Protein AF-A0A4R3LGH6-F1 (afdb_monomer_lite)

Organism: NCBI:txid1179467

Foldseek 3Di:
DDDDDPPDPPPDDDDDDDDDDDDDDPFDKDKAFAQAADPVLLCVLCVVVVWDWDDDPFWIWTDDDQKIWIWGQDPPRHTMIMITGPDDPVRVVVVRVSSVVSSVVSVQVVVVVCCQVCQVVVQWDFPDWDQDPVRHIDTDTDRDDPDD

Radius of gyration: 21.58 Å; chains: 1; bounding box: 59×53×56 Å

Sequence (148 aa):
MSIELALIPVAIAVASALSTKTTDYSTNSHQIQTQIRNKELLQKTLVQLGCQSIATSDEVSLSVDATQIIFTTDEEQGFTALFTGDISQSQAENFVNNLHEEYFRVVQEQVYLRLKQQAPNHGLFLESETVQEDQSVLLTFSIGKEGY

Structure (mmCIF, N/CA/C/O backbone):
data_AF-A0A4R3LGH6-F1
#
_entry.id   AF-A0A4R3LGH6-F1
#
loop_
_atom_site.group_PDB
_atom_site.id
_atom_site.type_symbol
_atom_site.label_atom_id
_atom_site.label_alt_id
_atom_site.label_comp_id
_atom_site.label_asym_id
_atom_site.label_entity_id
_atom_site.label_seq_id
_atom_site.pdbx_PDB_ins_code
_atom_site.Cartn_x
_atom_site.Cartn_y
_atom_site.Cartn_z
_atom_site.occupancy
_atom_site.B_iso_or_equiv
_atom_site.auth_seq_id
_atom_site.auth_comp_id
_atom_site.auth_asym_id
_atom_site.auth_atom_id
_atom_site.pdbx_PDB_model_num
ATOM 1 N N . MET A 1 1 ? 13.421 -38.985 -24.907 1.00 50.78 1 MET A N 1
ATOM 2 C CA . MET A 1 1 ? 13.654 -37.564 -25.229 1.00 50.78 1 MET A CA 1
ATOM 3 C C . MET A 1 1 ? 13.670 -36.842 -23.897 1.00 50.78 1 MET A C 1
ATOM 5 O O . MET A 1 1 ? 12.652 -36.858 -23.217 1.00 50.78 1 MET A O 1
ATOM 9 N N . SER A 1 2 ? 14.845 -36.403 -23.456 1.00 48.50 2 SER A N 1
ATOM 10 C CA . SER A 1 2 ? 15.066 -35.871 -22.108 1.00 48.50 2 SER A CA 1
ATOM 11 C C . SER A 1 2 ? 14.719 -34.386 -22.056 1.00 48.50 2 SER A C 1
ATOM 13 O O . SER A 1 2 ? 14.961 -33.658 -23.011 1.00 48.50 2 SER A O 1
ATOM 15 N N . ILE A 1 3 ? 14.120 -33.971 -20.949 1.00 47.38 3 ILE A N 1
ATOM 16 C CA . ILE A 1 3 ? 13.691 -32.603 -20.652 1.00 47.38 3 ILE A CA 1
ATOM 17 C C . ILE A 1 3 ? 14.903 -31.839 -20.104 1.00 47.38 3 ILE A C 1
ATOM 19 O O . ILE A 1 3 ? 15.455 -32.241 -19.081 1.00 47.38 3 ILE A O 1
ATOM 23 N N . GLU A 1 4 ? 15.326 -30.767 -20.772 1.00 53.00 4 GLU A N 1
ATOM 24 C CA . GLU A 1 4 ? 16.311 -29.822 -20.237 1.00 53.00 4 GLU A CA 1
ATOM 25 C C . GLU A 1 4 ? 15.587 -28.813 -19.337 1.00 53.00 4 GLU A C 1
ATOM 27 O O . GLU A 1 4 ? 14.887 -27.923 -19.816 1.00 53.00 4 GLU A O 1
ATOM 32 N N . LEU A 1 5 ? 15.738 -28.950 -18.018 1.00 49.16 5 LEU A N 1
ATOM 33 C CA . LEU A 1 5 ? 15.493 -27.838 -17.103 1.00 49.16 5 LEU A CA 1
ATOM 34 C C . LEU A 1 5 ? 16.781 -27.018 -17.009 1.00 49.16 5 LEU A C 1
ATOM 36 O O . LEU A 1 5 ? 17.755 -27.454 -16.394 1.00 49.16 5 LEU A O 1
ATOM 40 N N . ALA A 1 6 ? 16.776 -25.820 -17.592 1.00 46.81 6 ALA A N 1
ATOM 41 C CA . ALA A 1 6 ? 17.782 -24.808 -17.305 1.00 46.81 6 ALA A CA 1
ATOM 42 C C . ALA A 1 6 ? 17.574 -24.310 -15.865 1.00 46.81 6 ALA A C 1
ATOM 44 O O . ALA A 1 6 ? 16.731 -23.459 -15.586 1.00 46.81 6 ALA A O 1
ATOM 45 N N . LEU A 1 7 ? 18.317 -24.902 -14.934 1.00 47.66 7 LEU A N 1
ATOM 46 C CA . LEU A 1 7 ? 18.395 -24.478 -13.544 1.00 47.66 7 LEU A CA 1
ATOM 47 C C . LEU A 1 7 ? 19.210 -23.178 -13.493 1.00 47.66 7 LEU A C 1
ATOM 49 O O . LEU A 1 7 ? 20.437 -23.229 -13.471 1.00 47.66 7 LEU A O 1
ATOM 53 N N . ILE A 1 8 ? 18.557 -22.015 -13.519 1.00 54.72 8 ILE A N 1
ATOM 54 C CA . ILE A 1 8 ? 19.241 -20.744 -13.248 1.00 54.72 8 ILE A CA 1
ATOM 55 C C . ILE A 1 8 ? 19.302 -20.577 -11.724 1.00 54.72 8 ILE A C 1
ATOM 57 O O . ILE A 1 8 ? 18.254 -20.408 -11.097 1.00 54.72 8 ILE A O 1
ATOM 61 N N . PRO A 1 9 ? 20.489 -20.610 -11.093 1.00 42.41 9 PRO A N 1
ATOM 62 C CA . PRO A 1 9 ? 20.620 -20.290 -9.684 1.00 42.41 9 PRO A CA 1
ATOM 63 C C . PRO A 1 9 ? 20.656 -18.767 -9.561 1.00 42.41 9 PRO A C 1
ATOM 65 O O . PRO A 1 9 ? 21.696 -18.144 -9.767 1.00 42.41 9 PRO A O 1
ATOM 68 N N . VAL A 1 10 ? 19.522 -18.146 -9.243 1.00 44.75 10 VAL A N 1
ATOM 69 C CA . VAL A 1 10 ? 19.504 -16.730 -8.859 1.00 44.75 10 VAL A CA 1
ATOM 70 C C . VAL A 1 10 ? 19.924 -16.647 -7.393 1.00 44.75 10 VAL A C 1
ATOM 72 O O . VAL A 1 10 ? 19.106 -16.677 -6.479 1.00 44.75 10 VAL A O 1
ATOM 75 N N . ALA A 1 11 ? 21.235 -16.622 -7.167 1.00 45.44 11 ALA A N 1
ATOM 76 C CA . ALA A 1 11 ? 21.815 -16.248 -5.887 1.00 45.44 11 ALA A CA 1
ATOM 77 C C . ALA A 1 11 ? 21.943 -14.718 -5.858 1.00 45.44 11 ALA A C 1
ATOM 79 O O . ALA A 1 11 ? 22.886 -14.166 -6.421 1.00 45.44 11 ALA A O 1
ATOM 80 N N . ILE A 1 12 ? 20.987 -14.026 -5.239 1.00 51.62 12 ILE A N 1
ATOM 81 C CA . ILE A 1 12 ? 21.117 -12.589 -4.963 1.00 51.62 12 ILE A CA 1
ATOM 82 C C . ILE A 1 12 ? 21.806 -12.459 -3.606 1.00 51.62 12 ILE A C 1
ATOM 84 O O . ILE A 1 12 ? 21.241 -12.793 -2.567 1.00 51.62 12 ILE A O 1
ATOM 88 N N . ALA A 1 13 ? 23.067 -12.036 -3.630 1.00 42.41 13 ALA A N 1
ATOM 89 C CA . ALA A 1 13 ? 23.823 -11.703 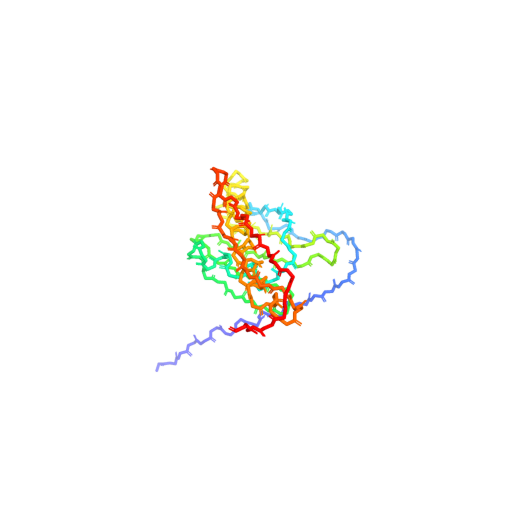-2.433 1.00 42.41 13 ALA A CA 1
ATOM 90 C C . ALA A 1 13 ? 23.517 -10.251 -2.049 1.00 42.41 13 ALA A C 1
ATOM 92 O O . ALA A 1 13 ? 23.904 -9.329 -2.765 1.00 42.41 13 ALA A O 1
ATOM 93 N N . VAL A 1 14 ? 22.835 -10.043 -0.923 1.00 39.38 14 VAL A N 1
ATOM 94 C CA . VAL A 1 14 ? 22.602 -8.701 -0.377 1.00 39.38 14 VAL A CA 1
ATOM 95 C C . VAL A 1 14 ? 23.748 -8.375 0.579 1.00 39.38 14 VAL A C 1
ATOM 97 O O . VAL A 1 14 ? 23.820 -8.909 1.684 1.00 39.38 14 VAL A O 1
ATOM 100 N N . ALA A 1 15 ? 24.681 -7.534 0.134 1.00 40.78 15 ALA A N 1
ATOM 101 C CA . ALA A 1 15 ? 25.727 -6.967 0.978 1.00 40.78 15 ALA A CA 1
ATOM 102 C C . ALA A 1 15 ? 25.386 -5.504 1.289 1.00 40.78 15 ALA A C 1
ATOM 104 O O . ALA A 1 15 ? 25.435 -4.640 0.417 1.00 40.78 15 ALA A O 1
ATOM 105 N N . SER A 1 16 ? 25.043 -5.230 2.545 1.00 44.72 16 SER A N 1
ATOM 106 C CA . SER A 1 16 ? 24.813 -3.888 3.075 1.00 44.72 16 SER A CA 1
ATOM 107 C C . SER A 1 16 ? 26.147 -3.214 3.420 1.00 44.72 16 SER A C 1
ATOM 109 O O . SER A 1 16 ? 26.724 -3.480 4.476 1.00 44.72 16 SER A O 1
ATOM 111 N N . ALA A 1 17 ? 26.647 -2.342 2.543 1.00 38.94 17 ALA A N 1
ATOM 112 C CA . ALA A 1 17 ? 27.637 -1.320 2.886 1.00 38.94 17 ALA A CA 1
ATOM 113 C C . ALA A 1 17 ? 27.622 -0.196 1.837 1.00 38.94 17 ALA A C 1
ATOM 115 O O . ALA A 1 17 ? 27.639 -0.441 0.636 1.00 38.94 17 ALA A O 1
ATOM 116 N N . LEU A 1 18 ? 27.574 1.042 2.320 1.00 44.78 18 LEU A N 1
ATOM 117 C CA . LEU A 1 18 ? 27.495 2.284 1.553 1.00 44.78 18 LEU A CA 1
ATOM 118 C C . LEU A 1 18 ? 28.567 2.415 0.447 1.00 44.78 18 LEU A C 1
ATOM 120 O O . LEU A 1 18 ? 29.732 2.095 0.661 1.00 44.78 18 LEU A O 1
ATOM 124 N N . SER A 1 19 ? 28.167 3.085 -0.641 1.00 39.34 19 SER A N 1
ATOM 125 C CA . SER A 1 19 ? 28.964 3.678 -1.734 1.00 39.34 19 SER A CA 1
ATOM 126 C C . SER A 1 19 ? 29.252 2.855 -2.999 1.00 39.34 19 SER A C 1
ATOM 128 O O . SER A 1 19 ? 29.807 1.764 -2.989 1.00 39.34 19 SER A O 1
ATOM 130 N N . THR A 1 20 ? 29.034 3.559 -4.116 1.00 39.34 20 THR A N 1
ATOM 131 C CA . THR A 1 20 ? 29.713 3.443 -5.417 1.00 39.34 20 THR A CA 1
ATOM 132 C C . THR A 1 20 ? 29.419 2.229 -6.307 1.00 39.34 20 THR A C 1
ATOM 134 O O . THR A 1 20 ? 30.016 1.171 -6.183 1.00 39.34 20 THR A O 1
ATOM 137 N N . LYS A 1 21 ? 28.642 2.521 -7.361 1.00 54.19 21 LYS A N 1
ATOM 138 C CA . LYS A 1 21 ? 28.914 2.151 -8.761 1.00 54.19 21 LYS A CA 1
ATOM 139 C C . LYS A 1 21 ? 29.007 0.648 -9.068 1.00 54.19 21 LYS A C 1
ATOM 141 O O . LYS A 1 21 ? 30.087 0.075 -9.116 1.00 54.19 21 LYS A O 1
ATOM 146 N N . THR A 1 22 ? 27.869 0.076 -9.438 1.00 38.31 22 THR A N 1
ATOM 147 C CA . THR A 1 22 ? 27.691 -1.189 -10.172 1.00 38.31 22 THR A CA 1
ATOM 148 C C . THR A 1 22 ? 26.345 -1.048 -10.903 1.00 38.31 22 THR A C 1
ATOM 150 O O . THR A 1 22 ? 25.399 -0.563 -10.304 1.00 38.31 22 THR A O 1
ATOM 153 N N . THR A 1 23 ? 26.116 -1.330 -12.182 1.00 36.72 23 THR A N 1
ATOM 154 C CA . THR A 1 23 ? 26.908 -1.812 -13.319 1.00 36.72 23 THR A CA 1
ATOM 155 C C . THR A 1 23 ? 26.096 -1.398 -14.5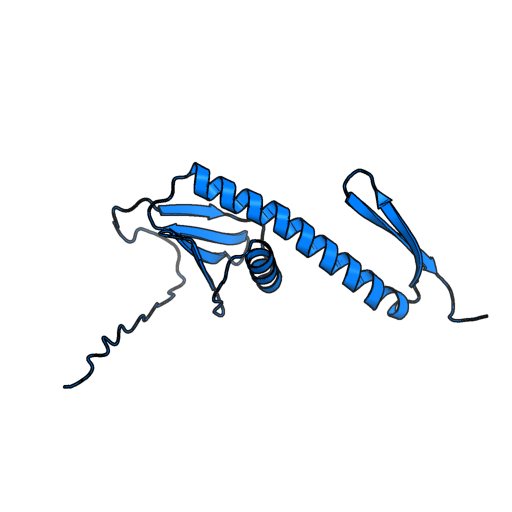57 1.00 36.72 23 THR A C 1
ATOM 157 O O . THR A 1 23 ? 24.870 -1.468 -14.512 1.00 36.72 23 THR A O 1
ATOM 160 N N . ASP A 1 24 ? 26.746 -0.953 -15.632 1.00 39.44 24 ASP A N 1
ATOM 161 C CA . ASP A 1 24 ? 26.098 -0.586 -16.898 1.00 39.44 24 ASP A CA 1
ATOM 162 C C . ASP A 1 24 ? 25.266 -1.750 -17.479 1.00 39.44 24 ASP A C 1
ATOM 164 O O . ASP A 1 24 ? 25.797 -2.636 -18.147 1.00 39.44 24 ASP A O 1
ATOM 168 N N . TYR A 1 25 ? 23.949 -1.718 -17.269 1.00 41.84 25 TYR A N 1
ATOM 169 C CA . TYR A 1 25 ? 22.970 -2.293 -18.187 1.00 41.84 25 TYR A CA 1
ATOM 170 C C . TYR A 1 25 ? 22.309 -1.126 -18.914 1.00 41.84 25 TYR A C 1
ATOM 172 O O . TYR A 1 25 ? 21.543 -0.359 -18.338 1.00 41.84 25 TYR A O 1
ATOM 180 N N . SER A 1 26 ? 22.647 -0.963 -20.190 1.00 42.41 26 SER A N 1
ATOM 181 C CA . SER A 1 26 ? 21.999 -0.018 -21.097 1.00 42.41 26 SER A CA 1
ATOM 182 C C . SER A 1 26 ? 20.570 -0.493 -21.408 1.00 42.41 26 SER A C 1
ATOM 184 O O . SER A 1 26 ? 20.301 -1.071 -22.455 1.00 42.41 26 SER A O 1
ATOM 186 N N . THR A 1 27 ? 19.662 -0.276 -20.459 1.00 56.16 27 THR A N 1
ATOM 187 C CA . THR A 1 27 ? 18.211 -0.497 -20.556 1.00 56.16 27 THR A CA 1
ATOM 188 C C . THR A 1 27 ? 17.553 0.483 -19.591 1.00 56.16 27 THR A C 1
ATOM 190 O O . THR A 1 27 ? 17.957 0.532 -18.434 1.00 56.16 27 THR A O 1
ATOM 193 N N . ASN A 1 28 ? 16.599 1.293 -20.057 1.00 72.44 28 ASN A N 1
ATOM 194 C CA . ASN A 1 28 ? 15.930 2.334 -19.268 1.00 72.44 28 ASN A CA 1
ATOM 195 C C . ASN A 1 28 ? 15.455 1.796 -17.907 1.00 72.44 28 ASN A C 1
ATOM 197 O O . ASN A 1 28 ? 14.490 1.038 -17.835 1.00 72.44 28 ASN A O 1
ATOM 201 N N . SER A 1 29 ? 16.142 2.179 -16.830 1.00 86.00 29 SER A N 1
ATOM 202 C CA . SER A 1 29 ? 15.719 1.881 -15.466 1.00 86.00 29 SER A CA 1
ATOM 203 C C . SER A 1 29 ? 15.381 3.170 -14.732 1.00 86.00 29 SER A C 1
ATOM 205 O O . SER A 1 29 ? 16.143 4.139 -14.796 1.00 86.00 29 SER A O 1
ATOM 207 N N . HIS A 1 30 ? 14.271 3.171 -14.002 1.00 91.88 30 HIS A N 1
ATOM 208 C CA . HIS A 1 30 ? 13.821 4.311 -13.208 1.00 91.88 30 HIS A CA 1
ATOM 209 C C . HIS A 1 30 ? 13.682 3.890 -11.749 1.00 91.88 30 HIS A C 1
ATOM 211 O O . HIS A 1 30 ? 13.114 2.842 -11.460 1.00 91.88 30 HIS A O 1
ATOM 217 N N . GLN A 1 31 ? 14.201 4.699 -10.830 1.00 93.25 31 GLN A N 1
ATOM 218 C CA . GLN A 1 31 ? 14.071 4.472 -9.395 1.00 93.25 31 GLN A CA 1
ATOM 219 C C . GLN A 1 31 ? 13.235 5.596 -8.794 1.00 93.25 31 GLN A C 1
ATOM 221 O O . GLN A 1 31 ? 13.549 6.770 -8.991 1.00 93.25 31 GLN A O 1
ATOM 226 N N . ILE A 1 32 ? 12.167 5.238 -8.082 1.00 93.88 32 ILE A N 1
ATOM 227 C CA . ILE A 1 32 ? 11.233 6.197 -7.492 1.00 93.88 32 ILE A CA 1
ATOM 228 C C . ILE A 1 32 ? 10.994 5.825 -6.033 1.00 93.88 32 ILE A C 1
ATOM 230 O O . ILE A 1 32 ? 10.571 4.714 -5.709 1.00 93.88 32 ILE A O 1
ATOM 234 N N . GLN A 1 33 ? 11.261 6.777 -5.147 1.00 92.38 33 GLN A N 1
ATOM 235 C CA . GLN A 1 33 ? 10.990 6.638 -3.725 1.00 92.38 33 GLN A CA 1
ATOM 236 C C . GLN A 1 33 ? 9.484 6.715 -3.454 1.00 92.38 33 GLN A C 1
ATOM 238 O O . GLN A 1 33 ? 8.790 7.587 -3.979 1.00 92.38 33 GLN A O 1
ATOM 243 N N . THR A 1 34 ? 8.974 5.824 -2.603 1.00 92.06 34 THR A N 1
ATOM 244 C CA . THR A 1 34 ? 7.568 5.829 -2.180 1.00 92.06 34 THR A CA 1
ATOM 245 C C . THR A 1 34 ? 7.434 6.295 -0.728 1.00 92.06 34 THR A C 1
ATOM 247 O O . THR A 1 34 ? 8.395 6.271 0.032 1.00 92.06 34 THR A O 1
ATOM 250 N N . GLN A 1 35 ? 6.224 6.683 -0.317 1.00 89.88 35 GLN A N 1
ATOM 251 C CA . GLN A 1 35 ? 5.900 6.954 1.093 1.00 89.88 35 GLN A CA 1
ATOM 252 C C . GLN A 1 35 ? 5.363 5.710 1.827 1.00 89.88 35 GLN A C 1
ATOM 254 O O . GLN A 1 35 ? 4.888 5.791 2.962 1.00 89.88 35 GLN A O 1
ATOM 259 N N . ILE A 1 36 ? 5.403 4.542 1.180 1.00 91.94 36 ILE A N 1
ATOM 260 C CA . ILE A 1 36 ? 4.830 3.302 1.699 1.00 91.94 36 ILE A CA 1
ATOM 261 C C . ILE A 1 36 ? 5.841 2.647 2.633 1.00 91.94 36 ILE A C 1
ATOM 263 O O . ILE A 1 36 ? 6.993 2.451 2.268 1.00 91.94 36 ILE A O 1
ATOM 267 N N . ARG A 1 37 ? 5.410 2.289 3.845 1.00 91.75 37 ARG A N 1
ATOM 268 C CA . ARG A 1 37 ? 6.283 1.688 4.874 1.00 91.75 37 ARG A CA 1
ATOM 269 C C . ARG A 1 37 ? 5.836 0.303 5.321 1.00 91.75 37 ARG A C 1
ATOM 271 O O . ARG A 1 37 ? 6.628 -0.462 5.856 1.00 91.75 37 ARG A O 1
ATOM 278 N N . ASN A 1 38 ? 4.559 -0.022 5.136 1.00 92.25 38 ASN A N 1
ATOM 279 C CA . ASN A 1 38 ? 4.013 -1.303 5.552 1.00 92.25 38 ASN A CA 1
ATOM 280 C C . ASN A 1 38 ? 3.902 -2.242 4.347 1.00 92.25 38 ASN A C 1
ATOM 282 O O . ASN A 1 38 ? 3.154 -1.982 3.406 1.00 92.25 38 ASN A O 1
ATOM 286 N N . LYS A 1 39 ? 4.635 -3.351 4.412 1.00 92.88 39 LYS A N 1
ATOM 287 C CA . LYS A 1 39 ? 4.710 -4.349 3.347 1.00 92.88 39 LYS A CA 1
ATOM 288 C C . LYS A 1 39 ? 3.385 -5.064 3.075 1.00 92.88 39 LYS A C 1
ATOM 290 O O . LYS A 1 39 ? 3.033 -5.269 1.920 1.00 92.88 39 LYS A O 1
ATOM 295 N N . GLU A 1 40 ? 2.640 -5.428 4.116 1.00 93.44 40 GLU A N 1
ATOM 296 C CA . GLU A 1 40 ? 1.345 -6.100 3.950 1.00 93.44 40 GLU A CA 1
ATOM 297 C C . GLU A 1 40 ? 0.349 -5.185 3.232 1.00 93.44 40 GLU A C 1
ATOM 299 O O . GLU A 1 40 ? -0.379 -5.622 2.340 1.00 93.44 40 GLU A O 1
ATOM 304 N N . LEU A 1 41 ? 0.360 -3.893 3.574 1.00 94.81 41 LEU A N 1
ATOM 305 C CA . LEU A 1 41 ? -0.465 -2.900 2.897 1.00 94.81 41 LEU A CA 1
ATOM 306 C C . LEU A 1 41 ? 0.000 -2.642 1.466 1.00 94.81 41 LEU A C 1
ATOM 308 O O . LEU A 1 41 ? -0.853 -2.531 0.591 1.00 94.81 41 LEU A O 1
ATOM 312 N N . LEU A 1 42 ? 1.311 -2.621 1.198 1.00 95.81 42 LEU A N 1
ATOM 313 C CA . LEU A 1 42 ? 1.837 -2.572 -0.169 1.00 95.81 42 LEU A CA 1
ATOM 314 C C . LEU A 1 42 ? 1.293 -3.739 -1.004 1.00 95.81 42 LEU A C 1
ATOM 316 O O . LEU A 1 42 ? 0.719 -3.519 -2.066 1.00 95.81 42 LEU A O 1
ATOM 320 N N . GLN A 1 43 ? 1.403 -4.972 -0.503 1.00 95.81 43 GLN A N 1
ATOM 321 C CA . GLN A 1 43 ? 0.903 -6.156 -1.207 1.00 95.81 43 GLN A CA 1
ATOM 322 C C . GLN A 1 43 ? -0.612 -6.100 -1.429 1.00 95.81 43 GLN A C 1
ATOM 324 O O . GLN A 1 43 ? -1.075 -6.368 -2.537 1.00 95.81 43 GLN A O 1
ATOM 329 N N . LYS A 1 44 ? -1.389 -5.711 -0.408 1.00 95.75 44 LYS A N 1
ATOM 330 C CA . LYS A 1 44 ? -2.845 -5.547 -0.539 1.00 95.75 44 LYS A CA 1
ATOM 331 C C . LYS A 1 44 ? -3.200 -4.493 -1.592 1.00 95.75 44 LYS A C 1
ATOM 333 O O . LYS A 1 44 ? -4.106 -4.718 -2.388 1.00 95.75 44 LYS A O 1
ATOM 338 N N . THR A 1 45 ? -2.464 -3.384 -1.623 1.00 97.00 45 THR A N 1
ATOM 339 C CA . THR A 1 45 ? -2.649 -2.307 -2.607 1.00 97.00 45 THR A CA 1
ATOM 340 C C . THR A 1 45 ? -2.359 -2.794 -4.024 1.00 97.00 45 THR A C 1
ATOM 342 O O . THR A 1 45 ? -3.163 -2.580 -4.925 1.00 97.00 45 THR A O 1
ATOM 345 N N . LEU A 1 46 ? -1.252 -3.519 -4.221 1.00 96.44 46 LEU A N 1
ATOM 346 C CA . LEU A 1 46 ? -0.909 -4.100 -5.522 1.00 96.44 46 LEU A CA 1
ATOM 347 C C . LEU A 1 46 ? -2.007 -5.050 -6.019 1.00 96.44 46 LEU A C 1
ATOM 349 O O . LEU A 1 46 ? -2.388 -4.979 -7.183 1.00 96.44 46 LEU A O 1
ATOM 353 N N . VAL A 1 47 ? -2.577 -5.874 -5.135 1.00 95.44 47 VAL A N 1
ATOM 354 C CA . VAL A 1 47 ? -3.704 -6.754 -5.483 1.00 95.44 47 VAL A CA 1
ATOM 355 C C . VAL A 1 47 ? -4.951 -5.956 -5.882 1.00 95.44 47 VAL A C 1
ATOM 357 O O . VAL A 1 47 ? -5.613 -6.330 -6.848 1.00 95.44 47 VAL A O 1
ATOM 360 N N . GLN A 1 48 ? -5.269 -4.855 -5.191 1.00 94.31 48 GLN A N 1
ATOM 361 C CA . GLN A 1 48 ? -6.406 -3.991 -5.554 1.00 94.31 48 GLN A CA 1
ATOM 362 C C . GLN A 1 48 ? -6.214 -3.293 -6.906 1.00 94.31 48 GLN A C 1
ATOM 364 O O . GLN A 1 48 ? -7.176 -3.145 -7.656 1.00 94.31 48 GLN A O 1
ATOM 369 N N . LEU A 1 49 ? -4.970 -2.979 -7.269 1.00 94.06 49 LEU A N 1
ATOM 370 C CA . LEU A 1 49 ? -4.594 -2.506 -8.605 1.00 94.06 49 LEU A CA 1
ATOM 371 C C . LEU A 1 49 ? -4.583 -3.612 -9.676 1.00 94.06 49 LEU A C 1
ATOM 373 O O . LEU A 1 49 ? -4.211 -3.359 -10.820 1.00 94.06 49 LEU A O 1
ATOM 377 N N . GLY A 1 50 ? -4.952 -4.848 -9.329 1.00 93.62 50 GLY A N 1
ATOM 378 C CA . GLY A 1 50 ? -4.948 -5.989 -10.247 1.00 93.62 50 GLY A CA 1
ATOM 379 C C . GLY A 1 50 ? -3.559 -6.575 -10.519 1.00 93.62 50 GLY A C 1
ATOM 380 O O . GLY A 1 50 ? -3.412 -7.413 -11.408 1.00 93.62 50 GLY A O 1
ATOM 381 N N . CYS A 1 51 ? -2.540 -6.171 -9.759 1.00 93.38 51 CYS A N 1
ATOM 382 C CA . CYS A 1 51 ? -1.185 -6.692 -9.881 1.00 93.38 51 CYS A CA 1
ATOM 383 C C . CYS A 1 51 ? -0.993 -7.940 -9.009 1.00 93.38 51 CYS A C 1
ATOM 385 O O . CYS A 1 51 ? -1.403 -7.989 -7.848 1.00 93.38 51 CYS A O 1
ATOM 387 N N . GLN A 1 52 ? -0.290 -8.938 -9.542 1.00 91.38 52 GLN A N 1
ATOM 388 C CA . GLN A 1 52 ? 0.194 -10.069 -8.751 1.00 91.38 52 GLN A CA 1
ATOM 389 C C . GLN A 1 52 ? 1.639 -9.806 -8.336 1.00 91.38 52 GLN A C 1
ATOM 391 O O . GLN A 1 52 ? 2.484 -9.524 -9.182 1.00 91.38 52 GLN A O 1
ATOM 396 N N . SER A 1 53 ? 1.914 -9.889 -7.034 1.00 92.88 53 SER A N 1
ATOM 397 C CA . SER A 1 53 ? 3.252 -9.676 -6.480 1.00 92.88 53 SER A CA 1
ATOM 398 C C . SER A 1 53 ? 3.754 -10.897 -5.719 1.00 92.88 53 SER A C 1
ATOM 400 O O . SER A 1 53 ? 2.980 -11.645 -5.117 1.00 92.88 53 SER A O 1
ATOM 402 N N . ILE A 1 54 ? 5.069 -11.081 -5.739 1.00 92.31 54 ILE A N 1
ATOM 403 C CA . ILE A 1 54 ? 5.799 -12.073 -4.955 1.00 92.31 54 ILE A CA 1
ATOM 404 C C . ILE A 1 54 ? 6.581 -11.306 -3.895 1.00 92.31 54 ILE A C 1
ATOM 406 O O . ILE A 1 54 ? 7.259 -10.331 -4.207 1.00 92.31 54 ILE A O 1
ATOM 410 N N . ALA A 1 55 ? 6.497 -11.738 -2.640 1.00 91.88 55 ALA A N 1
ATOM 411 C CA . ALA A 1 55 ? 7.196 -11.084 -1.542 1.00 91.88 55 ALA A CA 1
ATOM 412 C C . ALA A 1 55 ? 8.179 -12.031 -0.849 1.00 91.88 55 ALA A C 1
ATOM 414 O O . ALA A 1 55 ? 7.823 -13.151 -0.482 1.00 91.88 55 ALA A O 1
ATOM 415 N N . THR A 1 56 ? 9.399 -11.547 -0.630 1.00 88.81 56 THR A N 1
ATOM 416 C CA . THR A 1 56 ? 10.444 -12.157 0.216 1.00 88.81 56 THR A CA 1
ATOM 417 C C . THR A 1 56 ? 10.564 -11.356 1.510 1.00 88.81 56 THR A C 1
ATOM 419 O O . THR A 1 56 ? 9.752 -10.467 1.707 1.00 88.81 56 THR A O 1
ATOM 422 N N . SER A 1 57 ? 11.499 -11.629 2.426 1.00 82.25 57 SER A N 1
ATOM 423 C CA . SER A 1 57 ? 11.666 -10.819 3.652 1.00 82.25 57 SER A CA 1
ATOM 424 C C . SER A 1 57 ? 11.775 -9.321 3.353 1.00 82.25 57 SER A C 1
ATOM 426 O O . SER A 1 57 ? 11.022 -8.540 3.939 1.00 82.25 57 SER A O 1
ATOM 428 N N . ASP A 1 58 ? 12.602 -8.969 2.370 1.00 83.62 58 ASP A N 1
ATOM 429 C CA . ASP A 1 58 ? 13.104 -7.604 2.173 1.00 83.62 58 ASP A CA 1
ATOM 430 C C . ASP A 1 58 ? 12.573 -6.934 0.897 1.00 83.62 58 ASP A C 1
ATOM 432 O O . ASP A 1 58 ? 12.749 -5.730 0.704 1.00 83.62 58 ASP A O 1
ATOM 436 N N . GLU A 1 59 ? 11.889 -7.699 0.038 1.00 90.81 59 GLU A N 1
ATOM 437 C CA . GLU A 1 59 ? 11.462 -7.233 -1.278 1.00 90.81 59 GLU A CA 1
ATOM 438 C C . GLU A 1 59 ? 10.026 -7.640 -1.620 1.00 90.81 59 GLU A C 1
ATOM 440 O O . GLU A 1 59 ? 9.509 -8.677 -1.186 1.00 90.81 59 GLU A O 1
ATOM 445 N N . VAL A 1 60 ? 9.388 -6.821 -2.456 1.00 94.88 60 VAL A N 1
ATOM 446 C CA . VAL A 1 60 ? 8.138 -7.146 -3.148 1.00 94.88 60 VAL A CA 1
ATOM 447 C C . VAL A 1 60 ? 8.365 -6.930 -4.637 1.00 94.88 60 VAL A C 1
ATOM 449 O O . VAL A 1 60 ? 8.640 -5.815 -5.062 1.00 94.88 60 VAL A O 1
ATOM 452 N N . SER A 1 61 ? 8.258 -7.981 -5.441 1.00 95.56 61 SER A N 1
ATOM 453 C CA . SER A 1 61 ? 8.463 -7.918 -6.887 1.00 95.56 61 SER A CA 1
ATOM 454 C C . SER A 1 61 ? 7.182 -8.230 -7.647 1.00 95.56 61 SER A C 1
ATOM 456 O O . SER A 1 61 ? 6.335 -9.006 -7.200 1.00 95.56 61 SER A O 1
ATOM 458 N N . LEU A 1 62 ? 7.033 -7.608 -8.809 1.00 94.62 62 LEU A N 1
ATOM 459 C CA . LEU A 1 62 ? 5.961 -7.881 -9.753 1.00 94.62 62 LEU A CA 1
ATOM 460 C C . LEU A 1 62 ? 6.440 -7.643 -11.183 1.00 94.62 62 LEU A C 1
ATOM 462 O O . LEU A 1 62 ? 7.451 -6.983 -11.430 1.00 94.62 62 LEU A O 1
ATOM 466 N N . SER A 1 63 ? 5.674 -8.166 -12.132 1.00 91.81 63 SER A N 1
ATOM 467 C CA . SER A 1 63 ? 5.860 -7.888 -13.548 1.00 91.81 63 SER A CA 1
ATOM 468 C C . SER A 1 63 ? 4.541 -7.421 -14.140 1.00 91.81 63 SER A C 1
ATOM 470 O O . SER A 1 63 ? 3.495 -8.021 -13.887 1.00 91.81 63 SER A O 1
ATOM 472 N N . VAL A 1 64 ? 4.607 -6.336 -14.903 1.00 87.00 64 VAL A N 1
ATOM 473 C CA . VAL A 1 64 ? 3.487 -5.770 -15.652 1.00 87.00 64 VAL A CA 1
ATOM 474 C C . VAL A 1 64 ? 3.956 -5.656 -17.095 1.00 87.00 64 VAL A C 1
ATOM 476 O O . VAL A 1 64 ? 4.915 -4.940 -17.375 1.00 87.00 64 VAL A O 1
ATOM 479 N N . ASP A 1 65 ? 3.330 -6.410 -17.996 1.00 86.62 65 ASP A N 1
ATOM 480 C CA . ASP A 1 65 ? 3.743 -6.535 -19.398 1.00 86.62 65 ASP A CA 1
ATOM 481 C C . ASP A 1 65 ? 5.244 -6.869 -19.553 1.00 86.62 65 ASP A C 1
ATOM 483 O O . ASP A 1 65 ? 5.694 -7.929 -19.121 1.00 86.62 65 ASP A O 1
ATOM 487 N N . ALA A 1 66 ? 6.025 -5.976 -20.172 1.00 85.25 66 ALA A N 1
ATOM 488 C CA . ALA A 1 66 ? 7.473 -6.106 -20.365 1.00 85.25 66 ALA A CA 1
ATOM 489 C C . ALA A 1 66 ? 8.299 -5.353 -19.301 1.00 85.25 66 ALA A C 1
ATOM 491 O O . ALA A 1 66 ? 9.515 -5.207 -19.446 1.00 85.25 66 ALA A O 1
ATOM 492 N N . THR A 1 67 ? 7.652 -4.855 -18.246 1.00 89.62 67 THR A N 1
ATOM 493 C CA . THR A 1 67 ? 8.288 -4.124 -17.150 1.00 89.62 67 THR A CA 1
ATOM 494 C C . THR A 1 67 ? 8.375 -4.999 -15.905 1.00 89.62 67 THR A C 1
ATOM 496 O O . THR A 1 67 ? 7.403 -5.624 -15.470 1.00 89.62 67 THR A O 1
ATOM 499 N N . GLN A 1 68 ? 9.558 -5.020 -15.301 1.00 93.94 68 GLN A N 1
ATOM 500 C CA . GLN A 1 68 ? 9.789 -5.570 -13.973 1.00 93.94 68 GLN A CA 1
ATOM 501 C C . GLN A 1 68 ? 9.828 -4.435 -12.959 1.00 93.94 68 GLN A C 1
ATOM 503 O O . GLN A 1 68 ? 10.469 -3.408 -13.192 1.00 93.94 68 GLN A O 1
ATOM 508 N N . ILE A 1 69 ? 9.138 -4.630 -11.838 1.00 95.44 69 ILE A N 1
ATOM 509 C CA . ILE A 1 69 ? 9.078 -3.669 -10.742 1.00 95.44 69 ILE A CA 1
ATOM 510 C C . ILE A 1 69 ? 9.497 -4.393 -9.470 1.00 95.44 69 ILE A C 1
ATOM 512 O O . ILE A 1 69 ? 8.932 -5.433 -9.122 1.00 95.44 69 ILE A O 1
ATOM 516 N N . ILE A 1 70 ? 10.488 -3.845 -8.777 1.00 95.81 70 ILE A N 1
ATOM 517 C CA . ILE A 1 70 ? 10.988 -4.380 -7.512 1.00 95.81 70 ILE A CA 1
ATOM 518 C C . ILE A 1 70 ? 10.904 -3.273 -6.471 1.00 95.81 70 ILE A C 1
ATOM 520 O O . ILE A 1 70 ? 11.487 -2.207 -6.641 1.00 95.81 70 ILE A O 1
ATOM 524 N N . PHE A 1 71 ? 10.174 -3.530 -5.394 1.00 95.62 71 PHE A N 1
ATOM 525 C CA . PHE A 1 71 ? 10.140 -2.686 -4.214 1.00 95.62 71 PHE A CA 1
ATOM 526 C C . PHE A 1 71 ? 11.119 -3.227 -3.182 1.00 95.62 71 PHE A C 1
ATOM 528 O O . PHE A 1 71 ? 10.953 -4.354 -2.715 1.00 95.62 71 PHE A O 1
ATOM 535 N N . THR A 1 72 ? 12.092 -2.412 -2.794 1.00 93.38 72 THR A N 1
ATOM 536 C CA . THR A 1 72 ? 13.054 -2.724 -1.732 1.00 93.38 72 THR A CA 1
ATOM 537 C C . THR A 1 72 ? 12.825 -1.810 -0.534 1.00 93.38 72 THR A C 1
ATOM 539 O O . THR A 1 72 ? 12.515 -0.627 -0.696 1.00 93.38 72 THR A O 1
ATOM 542 N N . THR A 1 73 ? 12.929 -2.357 0.677 1.00 86.12 73 THR A N 1
ATOM 543 C CA . THR A 1 73 ? 12.865 -1.555 1.907 1.00 86.12 73 THR A CA 1
ATOM 544 C C . THR A 1 73 ? 14.125 -0.708 2.055 1.00 86.12 73 THR A C 1
ATOM 546 O O . THR A 1 73 ? 15.237 -1.230 2.034 1.00 86.12 73 THR A O 1
ATOM 549 N N . ASP A 1 74 ? 13.938 0.588 2.280 1.00 77.38 74 ASP A N 1
ATOM 550 C CA . ASP A 1 74 ? 14.918 1.471 2.904 1.00 77.38 74 ASP A CA 1
ATOM 551 C C . ASP A 1 74 ? 14.529 1.627 4.386 1.00 77.38 74 ASP A C 1
ATOM 553 O O . ASP A 1 74 ? 13.399 2.029 4.693 1.00 77.38 74 ASP A O 1
ATOM 557 N N . GLU A 1 75 ? 15.435 1.261 5.303 1.00 61.50 75 GLU A N 1
ATOM 558 C CA . GLU A 1 75 ? 15.164 1.164 6.748 1.00 61.50 75 GLU A CA 1
ATOM 559 C C . GLU A 1 75 ? 14.618 2.463 7.370 1.00 61.50 75 GLU A C 1
ATOM 561 O O . GLU A 1 75 ? 13.896 2.406 8.368 1.00 61.50 75 GLU A O 1
ATOM 566 N N . GLU A 1 76 ? 14.880 3.631 6.774 1.00 67.12 76 GLU A N 1
ATOM 567 C CA . GLU A 1 76 ? 14.389 4.916 7.292 1.00 67.12 76 GLU A CA 1
ATOM 568 C C . GLU A 1 76 ? 13.265 5.527 6.445 1.00 67.12 76 GLU A C 1
ATOM 570 O O . GLU A 1 76 ? 12.407 6.268 6.957 1.00 67.12 76 GLU A O 1
ATOM 575 N N . GLN A 1 77 ? 13.247 5.218 5.148 1.00 72.00 77 GLN A N 1
ATOM 576 C CA . GLN A 1 77 ? 12.516 6.008 4.159 1.00 72.00 77 GLN A CA 1
ATOM 577 C C . GLN A 1 77 ? 11.314 5.303 3.520 1.00 72.00 77 GLN A C 1
ATOM 579 O O . GLN A 1 77 ? 10.542 5.958 2.820 1.00 72.00 77 GLN A O 1
ATOM 584 N N . GLY A 1 78 ? 11.087 4.023 3.828 1.00 87.00 78 GLY A N 1
ATOM 585 C CA . GLY A 1 78 ? 10.009 3.227 3.238 1.00 87.00 78 GLY A CA 1
ATOM 586 C C . GLY A 1 78 ? 10.466 2.474 1.990 1.00 87.00 78 GLY A C 1
ATOM 587 O O . GLY A 1 78 ? 11.653 2.253 1.783 1.00 87.00 78 GLY A O 1
ATOM 588 N N . PHE A 1 79 ? 9.527 2.030 1.161 1.00 92.88 79 PHE A N 1
ATOM 589 C CA . PHE A 1 79 ? 9.852 1.269 -0.039 1.00 92.88 79 PHE A CA 1
ATOM 590 C C . PHE A 1 79 ? 10.359 2.173 -1.163 1.00 92.88 79 PHE A C 1
ATOM 592 O O . PHE A 1 79 ? 9.786 3.231 -1.438 1.00 92.88 79 PHE A O 1
ATOM 599 N N . THR A 1 80 ? 11.373 1.706 -1.881 1.00 94.38 80 THR A N 1
ATOM 600 C CA . THR A 1 80 ? 11.817 2.297 -3.143 1.00 94.38 80 THR A CA 1
ATOM 601 C C . THR A 1 80 ? 11.486 1.361 -4.295 1.00 94.38 80 THR A C 1
ATOM 603 O O . THR A 1 80 ? 11.792 0.175 -4.232 1.00 94.38 80 THR A O 1
ATOM 606 N N . ALA A 1 81 ? 10.847 1.888 -5.339 1.00 94.94 81 ALA A N 1
ATOM 607 C CA . ALA A 1 81 ? 10.465 1.137 -6.526 1.00 94.94 81 ALA A CA 1
ATOM 608 C C . ALA A 1 81 ? 11.541 1.268 -7.610 1.00 94.94 81 ALA A C 1
ATOM 610 O O . ALA A 1 81 ? 11.833 2.373 -8.068 1.00 94.94 81 ALA A O 1
ATOM 611 N N . LEU A 1 82 ? 12.108 0.141 -8.032 1.00 95.25 82 LEU A N 1
ATOM 612 C CA . LEU A 1 82 ? 12.987 0.024 -9.188 1.00 95.25 82 LEU A CA 1
ATOM 613 C C . LEU A 1 82 ? 12.198 -0.548 -10.366 1.00 95.25 82 LEU A C 1
ATOM 615 O O . LEU A 1 82 ? 11.721 -1.679 -10.311 1.00 95.25 82 LEU A O 1
ATOM 619 N N . PHE A 1 83 ? 12.105 0.227 -11.440 1.00 94.56 83 PHE A N 1
ATOM 620 C CA . PHE A 1 83 ? 11.477 -0.145 -12.700 1.00 94.56 83 PHE A CA 1
ATOM 621 C C . PHE A 1 83 ? 12.557 -0.503 -13.716 1.00 94.56 83 PHE A C 1
ATOM 623 O O . PHE A 1 83 ? 13.491 0.272 -13.912 1.00 94.56 83 PHE A O 1
ATOM 630 N N . THR A 1 84 ? 12.427 -1.654 -14.373 1.00 92.69 84 THR A N 1
ATOM 631 C CA . THR A 1 84 ? 13.337 -2.115 -15.432 1.00 92.69 84 THR A CA 1
ATOM 632 C C . THR A 1 84 ? 12.534 -2.620 -16.627 1.00 92.69 84 THR A C 1
ATOM 634 O O . THR A 1 84 ? 11.576 -3.371 -16.450 1.00 92.69 84 THR A O 1
ATOM 637 N N . GLY A 1 85 ? 12.927 -2.234 -17.842 1.00 89.25 85 GLY A N 1
ATOM 638 C CA . GLY A 1 85 ? 12.290 -2.671 -19.089 1.00 89.25 85 GLY A CA 1
ATOM 639 C C . GLY A 1 85 ? 11.898 -1.497 -19.981 1.00 89.25 85 GLY A C 1
ATOM 640 O O . GLY A 1 85 ? 12.448 -0.404 -19.863 1.00 89.25 85 GLY A O 1
ATOM 641 N N . ASP A 1 86 ? 10.947 -1.724 -20.885 1.00 87.56 86 ASP A N 1
ATOM 642 C CA . ASP A 1 86 ? 10.428 -0.678 -21.774 1.00 87.56 86 ASP A CA 1
ATOM 643 C C . ASP A 1 86 ? 9.362 0.163 -21.057 1.00 87.56 86 ASP A C 1
ATOM 645 O O . ASP A 1 86 ? 8.160 -0.031 -21.225 1.00 87.56 86 ASP A O 1
ATOM 649 N N . ILE A 1 87 ? 9.817 1.049 -20.172 1.00 89.50 87 ILE A N 1
ATOM 650 C CA . ILE A 1 87 ? 8.964 1.983 -19.439 1.00 89.50 87 ILE A CA 1
ATOM 651 C C . ILE A 1 87 ? 9.586 3.374 -19.458 1.00 89.50 87 ILE A C 1
ATOM 653 O O . ILE A 1 87 ? 10.782 3.548 -19.230 1.00 89.50 87 ILE A O 1
ATOM 657 N N . SER A 1 88 ? 8.765 4.380 -19.740 1.00 91.38 88 SER A N 1
ATOM 658 C CA . SER A 1 88 ? 9.174 5.779 -19.631 1.00 91.38 88 SER A CA 1
ATOM 659 C C . SER A 1 88 ? 9.091 6.271 -18.187 1.00 91.38 88 SER A C 1
ATOM 661 O O . SER A 1 88 ? 8.262 5.809 -17.402 1.00 91.38 88 SER A O 1
ATOM 663 N N . GLN A 1 89 ? 9.877 7.294 -17.856 1.00 90.12 89 GLN A N 1
ATOM 664 C CA . GLN A 1 89 ? 9.820 7.944 -16.546 1.00 90.12 89 GLN A CA 1
ATOM 665 C C . GLN A 1 89 ? 8.393 8.384 -16.179 1.00 90.12 89 GLN A C 1
ATOM 667 O O . GLN A 1 89 ? 7.941 8.122 -15.070 1.00 90.12 89 GLN A O 1
ATOM 672 N N . SER A 1 90 ? 7.652 8.977 -17.121 1.00 93.25 90 SER A N 1
ATOM 673 C CA . SER A 1 90 ? 6.273 9.417 -16.875 1.00 93.25 90 SER A CA 1
ATOM 674 C C . SER A 1 90 ? 5.331 8.248 -16.563 1.00 93.25 90 SER A C 1
ATOM 676 O O . SER A 1 90 ? 4.479 8.368 -15.689 1.00 93.25 90 SER A O 1
ATOM 678 N N . GLN A 1 91 ? 5.488 7.098 -17.227 1.00 93.25 91 GLN A N 1
ATOM 679 C CA . GLN A 1 91 ? 4.706 5.898 -16.904 1.00 93.25 91 GLN A CA 1
ATOM 680 C C . GLN A 1 91 ? 5.053 5.349 -15.516 1.00 93.25 91 GLN A C 1
ATOM 682 O O . GLN A 1 91 ? 4.145 4.970 -14.779 1.00 93.25 91 GLN A O 1
ATOM 687 N N . ALA A 1 92 ? 6.336 5.342 -15.145 1.00 93.69 92 ALA A N 1
ATOM 688 C CA . ALA A 1 92 ? 6.777 4.914 -13.819 1.00 93.69 92 ALA A CA 1
ATOM 689 C C . ALA A 1 92 ? 6.230 5.838 -12.714 1.00 93.69 92 ALA A C 1
ATOM 691 O O . ALA A 1 92 ? 5.685 5.359 -11.721 1.00 93.69 92 ALA A O 1
ATOM 692 N N . GLU A 1 93 ? 6.294 7.158 -12.908 1.00 95.12 93 GLU A N 1
ATOM 693 C CA . GLU A 1 93 ? 5.726 8.150 -11.983 1.00 95.12 93 GLU A CA 1
ATOM 694 C C . GLU A 1 93 ? 4.205 8.001 -11.856 1.00 95.12 93 GLU A C 1
ATOM 696 O O . GLU A 1 93 ? 3.682 7.957 -10.744 1.00 95.12 93 GLU A O 1
ATOM 701 N N . ASN A 1 94 ? 3.494 7.833 -12.974 1.00 95.56 94 ASN A N 1
ATOM 702 C CA . ASN A 1 94 ? 2.048 7.600 -12.964 1.00 95.56 94 ASN A CA 1
ATOM 703 C C . ASN A 1 94 ? 1.676 6.311 -12.222 1.00 95.56 94 ASN A C 1
ATOM 705 O O . ASN A 1 94 ? 0.704 6.297 -11.471 1.00 95.56 94 ASN A O 1
ATOM 709 N N . PHE A 1 95 ? 2.456 5.241 -12.392 1.00 95.50 95 PHE A N 1
ATOM 710 C CA . PHE A 1 95 ? 2.248 4.004 -11.645 1.00 95.50 95 PHE A CA 1
ATOM 711 C C . PHE A 1 95 ? 2.400 4.228 -10.134 1.00 95.50 95 PHE A C 1
ATOM 713 O O . PHE A 1 95 ? 1.547 3.788 -9.367 1.00 95.50 95 PHE A O 1
ATOM 720 N N . VAL A 1 96 ? 3.447 4.940 -9.698 1.00 95.69 96 VAL A N 1
ATOM 721 C CA . VAL A 1 96 ? 3.655 5.248 -8.271 1.00 95.69 96 VAL A CA 1
ATOM 722 C C . VAL A 1 96 ? 2.549 6.151 -7.718 1.00 95.69 96 VAL A C 1
ATOM 724 O O . VAL A 1 96 ? 2.106 5.930 -6.594 1.00 95.69 96 VAL A O 1
ATOM 727 N N . ASN A 1 97 ? 2.054 7.110 -8.501 1.00 95.94 97 ASN A N 1
ATOM 728 C CA . ASN A 1 97 ? 0.934 7.959 -8.091 1.00 95.94 97 ASN A CA 1
ATOM 729 C C . ASN A 1 97 ? -0.350 7.140 -7.891 1.00 95.94 97 ASN A C 1
ATOM 731 O O . ASN A 1 97 ? -0.956 7.214 -6.824 1.00 95.94 97 ASN A O 1
ATOM 735 N N . ASN A 1 98 ? -0.707 6.283 -8.854 1.00 96.06 98 ASN A N 1
ATOM 736 C CA . ASN A 1 98 ? -1.858 5.380 -8.724 1.00 96.06 98 ASN A CA 1
ATOM 737 C C . ASN A 1 98 ? -1.700 4.435 -7.521 1.00 96.06 98 ASN A C 1
ATOM 739 O O . ASN A 1 98 ? -2.654 4.170 -6.792 1.00 96.06 98 ASN A O 1
ATOM 743 N N . LEU A 1 99 ? -0.475 3.956 -7.281 1.00 96.56 99 LEU A N 1
ATOM 744 C CA . LEU A 1 99 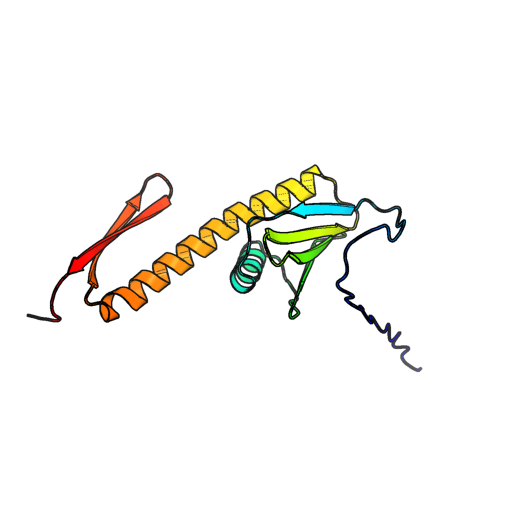? -0.140 3.159 -6.106 1.00 96.56 99 LEU A CA 1
ATOM 745 C C . LEU A 1 99 ? -0.367 3.929 -4.803 1.00 96.56 99 LEU A C 1
ATOM 747 O O . LEU A 1 99 ? -0.891 3.352 -3.856 1.00 96.56 99 LE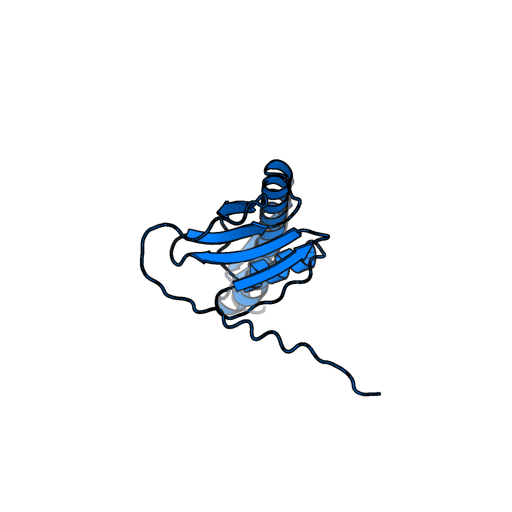U A O 1
ATOM 751 N N . HIS A 1 100 ? 0.010 5.207 -4.727 1.00 95.44 100 HIS A N 1
ATOM 752 C CA . HIS A 1 100 ? -0.218 6.032 -3.535 1.00 95.44 100 HIS A CA 1
ATOM 753 C C . HIS A 1 100 ? -1.699 6.309 -3.292 1.00 95.44 100 HIS A C 1
ATOM 755 O O . HIS A 1 100 ? -2.135 6.223 -2.143 1.00 95.44 100 HIS A O 1
ATOM 761 N N . GLU A 1 101 ? -2.468 6.597 -4.341 1.00 94.38 101 GLU A N 1
ATOM 762 C CA . GLU A 1 101 ? -3.913 6.820 -4.227 1.00 94.38 101 GLU A CA 1
ATOM 763 C C . GLU A 1 101 ? -4.630 5.582 -3.678 1.00 94.38 101 GLU A C 1
ATOM 765 O O . GLU A 1 101 ? -5.356 5.672 -2.683 1.00 94.38 101 GLU A O 1
ATOM 770 N N . GLU A 1 102 ? -4.368 4.406 -4.252 1.00 95.88 102 GLU A N 1
ATOM 771 C CA . GLU A 1 102 ? -4.964 3.160 -3.762 1.00 95.88 102 GLU A CA 1
ATOM 772 C C . GLU A 1 102 ? -4.433 2.769 -2.379 1.00 95.88 102 GLU A C 1
ATOM 774 O O . GLU A 1 102 ? -5.196 2.322 -1.520 1.00 95.88 102 GLU A O 1
ATOM 779 N N . TYR A 1 103 ? -3.150 3.009 -2.095 1.00 95.69 103 TYR A N 1
ATOM 780 C CA . TYR A 1 103 ? -2.586 2.752 -0.770 1.00 95.69 103 TYR A CA 1
ATOM 781 C C . TYR A 1 103 ? -3.304 3.564 0.312 1.00 95.69 103 TYR A C 1
ATOM 783 O O . TYR A 1 103 ? -3.601 3.040 1.388 1.00 95.69 103 TYR A O 1
ATOM 791 N N . PHE A 1 104 ? -3.633 4.829 0.030 1.00 93.38 104 PHE A N 1
ATOM 792 C CA . PHE A 1 104 ? -4.387 5.667 0.958 1.00 93.38 104 PHE A CA 1
ATOM 793 C C . PHE A 1 104 ? -5.775 5.082 1.253 1.00 93.38 104 PHE A C 1
ATOM 795 O O . PHE A 1 104 ? -6.167 5.000 2.421 1.00 93.38 104 PHE A O 1
ATOM 802 N N . ARG A 1 105 ? -6.480 4.580 0.228 1.00 92.94 105 ARG A N 1
ATOM 803 C CA . ARG A 1 105 ? -7.777 3.898 0.395 1.00 92.94 105 ARG A CA 1
ATOM 804 C C . ARG A 1 105 ? -7.651 2.641 1.255 1.00 92.94 105 ARG A C 1
ATOM 806 O O . ARG A 1 105 ? -8.432 2.450 2.188 1.00 92.94 105 ARG A O 1
ATOM 813 N N . VAL A 1 106 ? -6.633 1.818 0.999 1.00 94.81 106 VAL A N 1
ATOM 814 C CA . VAL A 1 106 ? -6.348 0.603 1.781 1.00 94.81 106 VAL A CA 1
ATOM 815 C C . VAL A 1 106 ? -6.068 0.929 3.250 1.00 94.81 106 VAL A C 1
ATOM 817 O O . VAL A 1 106 ? -6.570 0.240 4.145 1.00 94.81 106 VAL A O 1
ATOM 820 N N . VAL A 1 107 ? -5.275 1.972 3.514 1.00 94.50 107 VAL A N 1
ATOM 821 C CA . VAL A 1 107 ? -4.973 2.438 4.876 1.00 94.50 107 VAL A CA 1
ATOM 822 C C . VAL A 1 107 ? -6.247 2.902 5.574 1.00 94.50 107 VAL A C 1
ATOM 824 O O . VAL A 1 107 ? -6.503 2.480 6.702 1.00 94.50 107 VAL A O 1
ATOM 827 N N . GLN A 1 108 ? -7.056 3.732 4.914 1.00 92.31 108 GLN A N 1
ATOM 828 C CA . GLN A 1 108 ? -8.303 4.250 5.474 1.00 92.31 108 GLN A CA 1
ATOM 829 C C . GLN A 1 108 ? -9.260 3.113 5.857 1.00 92.31 108 GLN A C 1
ATOM 831 O O . GLN A 1 108 ? -9.770 3.095 6.978 1.00 92.31 108 GLN A O 1
ATOM 836 N N . GLU A 1 109 ? -9.442 2.127 4.972 1.00 92.62 109 GLU A N 1
ATOM 837 C CA . GLU A 1 109 ? -10.256 0.936 5.240 1.00 92.62 109 GLU A CA 1
ATOM 838 C C . GLU A 1 109 ? -9.724 0.160 6.456 1.00 92.62 109 GLU A C 1
ATOM 840 O O . GLU A 1 109 ? -10.482 -0.203 7.359 1.00 92.62 109 GLU A O 1
ATOM 845 N N . GLN A 1 110 ? -8.409 -0.071 6.522 1.00 93.81 110 GLN A N 1
ATOM 846 C CA . GLN A 1 110 ? -7.812 -0.816 7.628 1.00 93.81 110 GLN A CA 1
ATOM 847 C C . GLN A 1 110 ? -7.950 -0.076 8.965 1.00 93.81 110 GLN A C 1
ATOM 849 O O . GLN A 1 110 ? -8.242 -0.705 9.983 1.00 93.81 110 GLN A O 1
ATOM 854 N N . VAL A 1 111 ? -7.747 1.244 8.980 1.00 93.38 111 VAL A N 1
ATOM 855 C CA . VAL A 1 111 ? -7.916 2.077 10.179 1.00 93.38 111 VAL A CA 1
ATOM 856 C C . VAL A 1 111 ? -9.369 2.056 10.637 1.00 93.38 111 VAL A C 1
ATOM 858 O O . VAL A 1 111 ? -9.627 1.820 11.816 1.00 93.38 111 VAL A O 1
ATOM 861 N N . TYR A 1 112 ? -10.313 2.219 9.713 1.00 93.44 112 TYR A N 1
ATOM 862 C CA . TYR A 1 112 ? -11.743 2.139 9.995 1.00 93.44 112 TYR A CA 1
ATOM 863 C C . TYR A 1 112 ? -12.127 0.804 10.652 1.00 93.44 112 TYR A C 1
ATOM 865 O O . TYR A 1 112 ? -12.734 0.787 11.727 1.00 93.44 112 TYR A O 1
ATOM 873 N N . LEU A 1 113 ? -11.717 -0.320 10.053 1.00 93.50 113 LEU A N 1
ATOM 8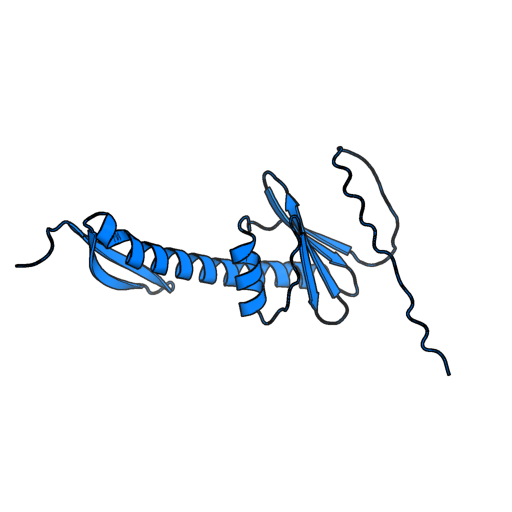74 C CA . LEU A 1 113 ? -12.010 -1.652 10.586 1.00 93.50 113 LEU A CA 1
ATOM 875 C C . LEU A 1 113 ? -11.376 -1.860 11.965 1.00 93.50 113 LEU A C 1
ATOM 877 O O . LEU A 1 113 ? -12.044 -2.350 12.878 1.00 93.50 113 LEU A O 1
ATOM 881 N N . ARG A 1 114 ? -10.114 -1.446 12.143 1.00 93.56 114 ARG A N 1
ATOM 882 C CA . ARG A 1 114 ? -9.419 -1.535 13.435 1.00 93.56 114 ARG A CA 1
ATOM 883 C C . ARG A 1 114 ? -10.129 -0.728 14.514 1.00 93.56 114 ARG A C 1
ATOM 885 O O . ARG A 1 114 ? -10.340 -1.257 15.599 1.00 93.56 114 ARG A O 1
ATOM 892 N N . LEU A 1 115 ? -10.536 0.509 14.224 1.00 93.19 115 LEU A N 1
ATOM 893 C CA . LEU A 1 115 ? -11.246 1.350 15.189 1.00 93.19 115 LEU A CA 1
ATOM 894 C C . LEU A 1 115 ? -12.570 0.715 15.614 1.00 93.19 115 LEU A C 1
ATOM 896 O O . LEU A 1 115 ? -12.825 0.608 16.809 1.00 93.19 115 LEU A O 1
ATOM 900 N N . LYS A 1 116 ? -13.377 0.215 14.671 1.00 91.94 116 LYS A N 1
ATOM 901 C CA . LYS A 1 116 ? -14.647 -0.457 15.002 1.00 91.94 116 LYS A CA 1
ATOM 902 C C . LYS A 1 116 ? -14.450 -1.723 15.832 1.00 91.94 116 LYS A C 1
ATOM 904 O O . LYS A 1 116 ? -15.249 -1.989 16.723 1.00 91.94 116 LYS A O 1
ATOM 909 N N . GLN A 1 117 ? -13.395 -2.490 15.558 1.00 94.00 117 GLN A N 1
ATOM 910 C CA . GLN A 1 117 ? -13.087 -3.715 16.301 1.00 94.00 117 GLN A CA 1
ATOM 911 C C . GLN A 1 117 ? -12.502 -3.440 17.693 1.00 94.00 117 GLN A C 1
ATOM 913 O O . GLN A 1 117 ? -12.801 -4.170 18.635 1.00 94.00 117 GLN A O 1
ATOM 918 N N . GLN A 1 118 ? -11.654 -2.418 17.835 1.00 93.88 118 GLN A N 1
ATOM 919 C CA . GLN A 1 118 ? -10.934 -2.147 19.082 1.00 93.88 118 GLN A CA 1
ATOM 920 C C . GLN A 1 118 ? -11.689 -1.216 20.031 1.00 93.88 118 GLN A C 1
ATOM 922 O O . GLN A 1 118 ? -11.544 -1.374 21.240 1.00 93.88 118 GLN A O 1
ATOM 927 N N . ALA A 1 119 ? -12.506 -0.287 19.526 1.00 91.88 119 ALA A N 1
ATOM 928 C CA . ALA A 1 119 ? -13.222 0.697 20.341 1.00 91.88 119 ALA A CA 1
ATOM 929 C C . ALA A 1 119 ? -13.991 0.081 21.535 1.00 91.88 119 ALA A C 1
ATOM 931 O O . ALA A 1 119 ? -13.783 0.558 22.656 1.00 91.88 119 ALA A O 1
ATOM 932 N N . PRO A 1 120 ? -14.758 -1.022 21.382 1.00 90.56 120 PRO A N 1
ATOM 933 C CA . PRO A 1 120 ? -15.472 -1.628 22.510 1.00 90.56 120 PRO A CA 1
ATOM 934 C C . PRO A 1 120 ? -14.543 -2.122 23.627 1.00 90.56 120 PRO A C 1
ATOM 936 O O . PRO A 1 120 ? -14.853 -1.963 24.806 1.00 90.56 120 PRO A O 1
ATOM 939 N N . ASN A 1 121 ? -13.356 -2.633 23.277 1.00 92.81 121 ASN A N 1
ATOM 940 C CA . ASN A 1 121 ? -12.349 -3.081 24.251 1.00 92.81 121 ASN A CA 1
ATOM 941 C C . ASN A 1 121 ? -11.761 -1.920 25.070 1.00 92.81 121 ASN A C 1
ATOM 943 O O . ASN A 1 121 ? -11.133 -2.141 26.104 1.00 92.81 121 ASN A O 1
ATOM 947 N N . HIS A 1 122 ? -11.972 -0.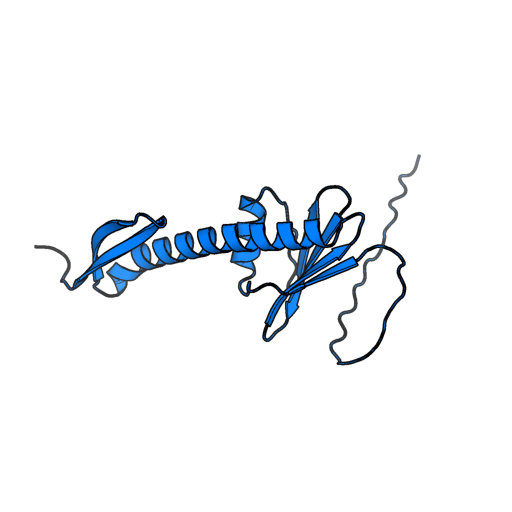685 24.614 1.00 90.94 122 HIS A N 1
ATOM 948 C CA . HIS A 1 122 ? -11.580 0.546 25.291 1.00 90.94 122 HIS A CA 1
ATOM 949 C C . HIS A 1 122 ? -12.774 1.291 25.914 1.00 90.94 122 HIS A C 1
ATOM 951 O O . HIS A 1 122 ? -12.622 2.437 26.331 1.00 90.94 122 HIS A O 1
ATOM 957 N N . GLY A 1 123 ? -13.955 0.661 26.000 1.00 91.62 123 GLY A N 1
ATOM 958 C CA . GLY A 1 123 ? -15.167 1.280 26.551 1.00 91.62 123 GLY A CA 1
ATOM 959 C C . GLY A 1 123 ? -15.772 2.367 25.656 1.00 91.62 123 GLY A C 1
ATOM 960 O O . GLY A 1 123 ? -16.514 3.221 26.143 1.00 91.62 123 GLY A O 1
ATOM 961 N N . LEU A 1 124 ? -15.429 2.352 24.365 1.00 93.06 124 LEU A N 1
ATOM 962 C CA . LEU A 1 124 ? -15.944 3.262 23.350 1.00 93.06 124 LEU A CA 1
ATOM 963 C C . LEU A 1 124 ? -16.981 2.538 22.493 1.00 93.06 124 LEU A C 1
ATOM 965 O O . LEU A 1 124 ? -16.701 1.488 21.912 1.00 93.06 124 LEU A O 1
ATOM 969 N N . PHE A 1 125 ? -18.165 3.127 22.371 1.00 91.06 125 PHE A N 1
ATOM 970 C CA . PHE A 1 125 ? -19.272 2.558 21.608 1.00 91.06 125 PHE A CA 1
ATOM 971 C C . PHE A 1 125 ? -19.622 3.483 20.454 1.00 91.06 125 PHE A C 1
ATOM 973 O O . PHE A 1 125 ? -19.790 4.687 20.650 1.00 91.06 125 PHE A O 1
ATOM 980 N N . LEU A 1 126 ? -19.694 2.925 19.244 1.00 92.19 126 LEU A N 1
ATOM 981 C CA . LEU A 1 126 ? -19.991 3.692 18.038 1.00 92.19 126 LEU A CA 1
ATOM 982 C C . LEU A 1 126 ? -21.395 4.298 18.154 1.00 92.19 126 LEU A C 1
ATOM 984 O O . LEU A 1 126 ? -22.382 3.572 18.230 1.00 92.19 126 LEU A O 1
ATOM 988 N N . GLU A 1 127 ? -21.459 5.625 18.180 1.00 93.31 127 GLU A N 1
ATOM 989 C CA . GLU A 1 127 ? -22.696 6.402 18.261 1.00 93.31 127 GLU A CA 1
ATOM 990 C C . GLU A 1 127 ? -23.180 6.788 16.863 1.00 93.31 127 GLU A C 1
ATOM 992 O O . GLU A 1 127 ? -24.358 6.634 16.546 1.00 93.31 127 GLU A O 1
ATOM 997 N N . SER A 1 128 ? -22.267 7.260 16.009 1.00 93.25 128 SER A N 1
ATOM 998 C CA . SER A 1 128 ? -22.592 7.600 14.625 1.00 93.25 128 SER A CA 1
ATOM 999 C C . SER A 1 128 ? -21.418 7.383 13.671 1.00 93.25 128 SER A C 1
ATOM 1001 O O . SER A 1 128 ? -20.248 7.412 14.060 1.00 93.25 128 SER A O 1
ATOM 1003 N N . GLU A 1 129 ? -21.757 7.151 12.405 1.00 94.88 129 GLU A N 1
ATOM 1004 C CA . GLU A 1 129 ? -20.833 6.951 11.291 1.00 94.88 129 GLU A CA 1
ATOM 1005 C C . GLU A 1 129 ? -21.342 7.783 10.107 1.00 94.88 129 GLU A C 1
ATOM 1007 O O . GLU A 1 129 ? -22.479 7.606 9.672 1.00 94.88 129 GLU A O 1
ATOM 1012 N N . THR A 1 130 ? -20.527 8.721 9.618 1.00 94.19 130 THR A N 1
ATOM 1013 C CA . THR A 1 130 ? -20.889 9.620 8.509 1.00 94.19 130 THR A CA 1
ATOM 1014 C C . THR A 1 130 ? -19.771 9.672 7.476 1.00 94.19 130 THR A C 1
ATOM 1016 O O . THR A 1 130 ? -18.614 9.907 7.823 1.00 94.19 130 THR A O 1
ATOM 1019 N N . VAL A 1 131 ? -20.119 9.488 6.202 1.00 93.19 131 VAL A N 1
ATOM 1020 C CA . VAL A 1 131 ? -19.205 9.712 5.074 1.00 93.19 131 VAL A CA 1
ATOM 1021 C C . VAL A 1 131 ? -19.295 11.177 4.658 1.00 93.19 131 VAL A C 1
ATOM 1023 O O . VAL A 1 131 ? -20.392 11.690 4.435 1.00 93.19 131 VAL A O 1
ATOM 1026 N N . GLN A 1 132 ? -18.152 11.849 4.585 1.00 92.38 132 GLN A N 1
ATOM 1027 C CA . GLN A 1 132 ? -18.043 13.254 4.201 1.00 92.38 132 GLN A CA 1
ATOM 1028 C C . GLN A 1 132 ? -17.916 13.416 2.678 1.00 92.38 132 GLN A C 1
ATOM 1030 O O . GLN A 1 132 ? -17.702 12.450 1.943 1.00 92.38 132 GLN A O 1
ATOM 1035 N N . GLU A 1 133 ? -18.038 14.655 2.196 1.00 89.88 133 GLU A N 1
ATOM 1036 C CA . GLU A 1 133 ? -17.961 14.997 0.765 1.00 89.88 133 GLU A CA 1
ATOM 1037 C C . GLU A 1 133 ? -16.614 14.611 0.129 1.00 89.88 133 GLU A C 1
ATOM 1039 O O . GLU A 1 133 ? -16.562 14.232 -1.040 1.00 89.88 133 GLU A O 1
ATOM 1044 N N . ASP A 1 134 ? -15.535 14.649 0.912 1.00 87.00 134 ASP A N 1
ATOM 1045 C CA . ASP A 1 134 ? -14.177 14.269 0.511 1.00 87.00 134 ASP A CA 1
ATOM 1046 C C . ASP A 1 134 ? -13.897 12.759 0.631 1.00 87.00 134 ASP A C 1
ATOM 1048 O O . ASP A 1 134 ? -12.746 12.334 0.557 1.00 87.00 134 ASP A O 1
ATOM 1052 N N . GLN A 1 135 ? -14.936 11.934 0.815 1.00 83.00 135 GLN A N 1
ATOM 1053 C CA . GLN A 1 135 ? -14.842 10.485 1.050 1.00 83.00 135 GLN A CA 1
ATOM 1054 C C . GLN A 1 135 ? -14.142 10.104 2.369 1.00 83.00 135 GLN A C 1
ATOM 1056 O O . GLN A 1 135 ? -13.854 8.924 2.602 1.00 83.00 135 GLN A O 1
ATOM 1061 N N . SER A 1 136 ? -13.894 11.058 3.273 1.00 85.56 136 SER A N 1
ATOM 1062 C CA . SER A 1 136 ? -13.458 10.741 4.634 1.00 85.56 136 SER A CA 1
ATOM 1063 C C . SER A 1 136 ? -14.617 10.177 5.468 1.00 85.56 136 SER A C 1
ATOM 1065 O O . SER A 1 136 ? -15.793 10.403 5.180 1.00 85.56 136 SER A O 1
ATOM 1067 N N . VAL A 1 137 ? -14.296 9.409 6.513 1.00 90.25 137 VAL A N 1
ATOM 1068 C CA . VAL A 1 137 ? -15.295 8.791 7.401 1.00 90.25 137 VAL A CA 1
ATOM 1069 C C . VAL A 1 137 ? -15.150 9.383 8.798 1.00 90.25 137 VAL A C 1
ATOM 1071 O O . VAL A 1 137 ? -14.107 9.224 9.434 1.00 90.25 137 VAL A O 1
ATOM 1074 N N . LEU A 1 138 ? -16.197 10.053 9.282 1.00 93.25 138 LEU A N 1
ATOM 1075 C CA . LEU A 1 138 ? -16.300 10.540 10.654 1.00 93.25 138 LEU A CA 1
ATOM 1076 C C . LEU A 1 138 ? -16.978 9.476 11.520 1.00 93.25 138 LEU A C 1
ATOM 1078 O O . LEU A 1 138 ? -18.123 9.096 11.272 1.00 93.25 138 LEU A O 1
ATOM 1082 N N . LEU A 1 139 ? -16.266 9.022 12.550 1.00 94.06 139 LEU A N 1
ATOM 1083 C CA . LEU A 1 139 ? -16.782 8.109 13.565 1.00 94.06 139 LEU A CA 1
ATOM 1084 C C . LEU A 1 139 ? -16.936 8.867 14.883 1.00 94.06 139 LEU A C 1
ATOM 1086 O O . LEU A 1 139 ? -15.952 9.371 15.428 1.00 94.06 139 LEU A O 1
ATOM 1090 N N . THR A 1 140 ? -18.156 8.937 15.407 1.00 94.31 140 THR A N 1
ATOM 1091 C CA . THR A 1 140 ? -18.422 9.465 16.750 1.00 94.31 140 THR A CA 1
ATOM 1092 C C . THR A 1 140 ? -18.597 8.302 17.708 1.00 94.31 140 THR A C 1
ATOM 1094 O O . THR A 1 140 ? -19.393 7.397 17.455 1.00 94.31 140 THR A O 1
ATOM 1097 N N . PHE A 1 141 ? -17.857 8.328 18.813 1.00 93.75 141 PHE A N 1
ATOM 1098 C CA . PHE A 1 141 ? -17.949 7.326 19.864 1.00 93.75 141 PHE A CA 1
ATOM 1099 C C . PHE A 1 141 ? -18.462 7.959 21.150 1.00 93.75 141 PHE A C 1
ATOM 1101 O O . PHE A 1 141 ? -18.004 9.029 21.551 1.00 93.75 141 PHE A O 1
ATOM 1108 N N . SER A 1 142 ? -19.358 7.246 21.820 1.00 92.31 142 SER A N 1
ATOM 1109 C CA . SER A 1 142 ? -19.794 7.559 23.173 1.00 92.31 142 SER A CA 1
ATOM 1110 C C . SER A 1 142 ? -18.978 6.762 24.192 1.00 92.31 142 SER A C 1
ATOM 1112 O O . SER A 1 142 ? -18.496 5.658 23.919 1.00 92.31 142 SER A O 1
ATOM 1114 N N . ILE A 1 143 ? -18.814 7.342 25.380 1.00 88.19 143 ILE A N 1
ATOM 1115 C CA . ILE A 1 143 ? -18.176 6.699 26.530 1.00 88.19 143 ILE A CA 1
ATOM 1116 C C . ILE A 1 143 ? -19.309 6.202 27.430 1.00 88.19 143 ILE A C 1
ATOM 1118 O O . ILE A 1 143 ? -20.071 7.011 27.959 1.00 88.19 143 ILE A O 1
ATOM 1122 N N . GLY A 1 144 ? -19.450 4.890 27.613 1.00 71.88 144 GLY A N 1
ATOM 1123 C CA . GLY A 1 144 ? -20.580 4.342 28.369 1.00 71.88 144 GLY A CA 1
ATOM 1124 C C . GLY A 1 144 ? -20.386 2.887 28.767 1.00 71.88 144 GLY A C 1
ATOM 1125 O O . GLY A 1 144 ? -19.660 2.158 28.111 1.00 71.88 144 GLY A O 1
ATOM 1126 N N . LYS A 1 145 ? -21.000 2.461 29.876 1.00 57.50 145 LYS A N 1
ATOM 1127 C CA . LYS A 1 145 ? -21.032 1.050 30.285 1.00 57.50 145 LYS A CA 1
ATOM 1128 C C . LYS A 1 145 ? -22.032 0.287 29.415 1.00 57.50 145 LYS A C 1
ATOM 1130 O O . LYS A 1 145 ? -23.118 0.786 29.148 1.00 57.50 145 LYS A O 1
ATOM 1135 N N . GLU A 1 146 ? -21.643 -0.915 29.018 1.00 48.81 146 GLU A N 1
ATOM 1136 C CA . GLU A 1 146 ? -22.462 -1.925 28.349 1.00 48.81 146 GLU A CA 1
ATOM 1137 C C . GLU A 1 146 ? -23.857 -2.054 29.004 1.00 48.81 146 GLU A C 1
ATOM 1139 O O . GLU A 1 146 ? -23.936 -2.352 30.192 1.00 48.81 146 GLU A O 1
ATOM 1144 N N . GLY A 1 147 ? -24.928 -1.828 28.230 1.00 53.69 147 GLY A N 1
ATOM 1145 C CA . GLY A 1 147 ? -26.311 -2.227 28.543 1.00 53.69 147 GLY A CA 1
ATOM 1146 C C . GLY A 1 147 ? -27.035 -1.485 29.683 1.00 53.69 147 GLY A C 1
ATOM 1147 O O . GLY A 1 147 ? -26.641 -1.550 30.844 1.00 53.69 147 GLY A O 1
ATOM 1148 N N . TYR A 1 148 ? -28.174 -0.870 29.357 1.00 37.53 148 TYR A N 1
ATOM 1149 C CA . TYR A 1 148 ? -29.314 -0.762 30.278 1.00 37.53 148 TYR A CA 1
ATOM 1150 C C . TYR A 1 148 ? -30.390 -1.751 29.837 1.00 37.53 148 TYR A C 1
ATOM 1152 O O . TYR A 1 148 ? -30.590 -1.864 28.605 1.00 37.53 148 TYR A O 1
#

pLDDT: mean 81.81, std 19.46, range [36.72, 97.0]

Secondary structure (DSSP, 8-state):
--------------------------S-EEEEE-S---HHHHHHHHHHTT--EEE-SSEEEEEETTEEEEEEEETTTEEEEEEEES--HHHHHHHHHHHHHHHHHHHHHHHHHHHHHHGGGGTEEEEEEEE-TTS-EEEEEEE--S--